Protein AF-A0A9X1UIF7-F1 (afdb_monomer)

pLDDT: mean 81.04, std 14.2, range [56.59, 95.31]

InterPro domains:
  IPR025421 Protein of unknown function DUF4148 [PF13663] (1-52)

Mean predicted aligned error: 11.21 Å

Organism: NCBI:txid2913261

Secondary structure (DSSP, 8-state):
-HHHHHHHHHHHTTGGGG--------HHHHHHHHHHHHHTT--TTS--TTTTHHHHHHHHHH-

Foldseek 3Di:
DVVVVVVVVVVVVCVVVPPDDDPDDDPVNVVVVVVLLVVLPDDPPDDDPPPPVSVVVSVVVSD

Sequence (63 aa):
MKLLINVVCAAIALVPLMSHASESITRAQVIKDLEQLETAGYNPGVADDSYPENLEQVLQTIR

Solvent-accessible surface area (backbone atoms only — not comparable to full-atom values): 4097 Å² total; per-residue (Å²): 115,70,66,63,53,53,53,55,56,56,58,62,71,55,58,74,78,68,74,68,84,72,78,87,80,49,74,70,55,54,50,55,54,46,54,54,39,42,74,68,70,49,66,90,88,55,95,60,92,55,67,65,59,62,58,54,55,45,54,64,72,75,106

Radius of gyration: 20.14 Å; Cα contacts (8 Å, |Δi|>4): 17; chains: 1; bounding box: 33×26×53 Å

Structure (mmCIF, N/CA/C/O backbone):
data_AF-A0A9X1UIF7-F1
#
_entry.id   AF-A0A9X1UIF7-F1
#
loop_
_atom_site.group_PDB
_atom_site.id
_atom_site.type_symbol
_atom_site.label_atom_id
_atom_site.label_alt_id
_atom_site.label_comp_id
_atom_site.label_asym_id
_atom_site.label_entity_id
_atom_site.label_seq_id
_atom_site.pdbx_PDB_ins_code
_atom_site.Cartn_x
_atom_site.Cartn_y
_atom_site.Cartn_z
_atom_site.occupancy
_atom_site.B_iso_or_equiv
_atom_site.auth_seq_id
_atom_site.auth_comp_id
_atom_site.auth_asym_id
_atom_site.auth_atom_id
_atom_site.pdbx_PDB_model_num
ATOM 1 N N . MET A 1 1 ? 18.324 19.296 38.219 1.00 56.59 1 MET A N 1
ATOM 2 C CA . MET A 1 1 ? 18.649 18.078 37.439 1.00 56.59 1 MET A CA 1
ATOM 3 C C . MET A 1 1 ? 17.623 16.953 37.614 1.00 56.59 1 MET A C 1
ATOM 5 O O . MET A 1 1 ? 17.190 16.425 36.606 1.00 56.59 1 MET A O 1
ATOM 9 N N . LYS A 1 2 ? 17.146 16.630 38.830 1.00 59.41 2 LYS A N 1
ATOM 10 C CA . LYS A 1 2 ? 16.140 15.558 39.055 1.00 59.41 2 LYS A CA 1
ATOM 11 C C . LYS A 1 2 ? 14.737 15.827 38.479 1.00 59.41 2 LYS A C 1
ATOM 13 O O . LYS A 1 2 ? 14.106 14.899 37.995 1.00 59.41 2 LYS A O 1
ATOM 18 N N . LEU A 1 3 ? 14.268 17.080 38.467 1.00 65.38 3 LEU A N 1
ATOM 19 C CA . LEU A 1 3 ? 12.943 17.415 37.914 1.00 65.38 3 LEU A CA 1
ATOM 20 C C . LEU A 1 3 ? 12.862 17.238 36.391 1.00 65.38 3 LEU A C 1
ATOM 22 O O . LEU A 1 3 ? 11.883 16.696 35.900 1.00 65.38 3 LEU A O 1
ATOM 26 N N . LEU A 1 4 ? 13.908 17.629 35.657 1.00 62.91 4 LEU A N 1
ATOM 27 C CA . LEU A 1 4 ? 13.953 17.469 34.198 1.00 62.91 4 LEU A CA 1
ATOM 28 C C . LEU A 1 4 ? 13.965 15.987 33.794 1.00 62.91 4 LEU A C 1
ATOM 30 O O . LEU A 1 4 ? 13.276 15.599 32.859 1.00 62.91 4 LEU A O 1
ATOM 34 N N . ILE A 1 5 ? 14.685 15.153 34.551 1.00 65.38 5 ILE A N 1
ATOM 35 C CA . ILE A 1 5 ? 14.741 13.700 34.335 1.00 65.38 5 ILE A CA 1
ATOM 36 C C . ILE A 1 5 ? 13.367 13.059 34.578 1.00 65.38 5 ILE A C 1
ATOM 38 O O . ILE A 1 5 ? 12.914 12.260 33.765 1.00 65.38 5 ILE A O 1
ATOM 42 N N . ASN A 1 6 ? 12.657 13.456 35.640 1.00 62.91 6 ASN A N 1
ATOM 43 C CA . ASN A 1 6 ? 11.315 12.935 35.912 1.00 62.91 6 ASN A CA 1
ATOM 44 C C . ASN A 1 6 ? 10.286 13.328 34.839 1.00 62.91 6 ASN A C 1
ATOM 46 O O . ASN A 1 6 ? 9.429 12.513 34.510 1.00 62.91 6 ASN A O 1
ATOM 50 N N . VAL A 1 7 ? 10.372 14.540 34.279 1.00 62.97 7 VAL A N 1
ATOM 51 C CA . VAL A 1 7 ? 9.475 14.994 33.199 1.00 62.97 7 VAL A CA 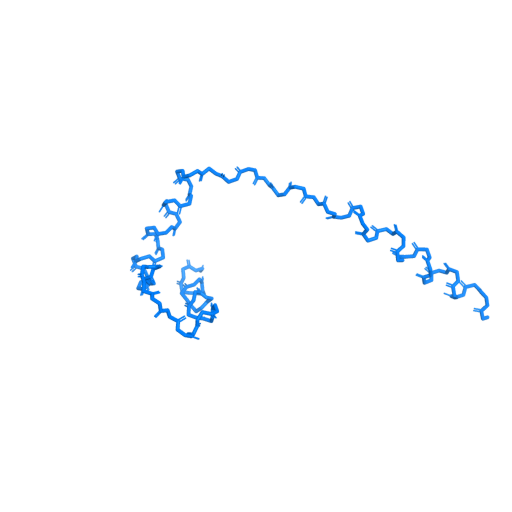1
ATOM 52 C C . VAL A 1 7 ? 9.699 14.188 31.917 1.00 62.97 7 VAL A C 1
ATOM 54 O O . VAL A 1 7 ? 8.734 13.763 31.287 1.00 62.97 7 VAL A O 1
ATOM 57 N N . VAL A 1 8 ? 10.958 13.909 31.565 1.00 61.19 8 VAL A N 1
ATOM 58 C CA . VAL A 1 8 ? 11.293 13.068 30.403 1.00 61.19 8 VAL A CA 1
ATOM 59 C C . VAL A 1 8 ? 10.810 11.628 30.606 1.00 61.19 8 VAL A C 1
ATOM 61 O O . VAL A 1 8 ? 10.189 11.062 29.710 1.00 61.19 8 VAL A O 1
ATOM 64 N N . CYS A 1 9 ? 11.007 11.047 31.793 1.00 60.47 9 CYS A N 1
ATOM 65 C CA . CYS A 1 9 ? 10.515 9.700 32.096 1.00 60.47 9 CYS A CA 1
ATOM 66 C C . CYS A 1 9 ? 8.980 9.601 32.068 1.00 60.47 9 CYS A C 1
ATOM 68 O O . CYS A 1 9 ? 8.443 8.603 31.592 1.00 60.47 9 CYS A O 1
ATOM 70 N N . ALA A 1 10 ? 8.265 10.630 32.535 1.00 59.84 10 ALA A N 1
ATOM 71 C CA . ALA A 1 10 ? 6.803 10.659 32.501 1.00 59.84 10 ALA A CA 1
ATOM 72 C C . ALA A 1 10 ? 6.251 10.747 31.065 1.00 59.84 10 ALA A C 1
ATOM 74 O O . ALA A 1 10 ? 5.239 10.120 30.762 1.00 59.84 10 ALA A O 1
ATOM 75 N N . ALA A 1 11 ? 6.930 11.467 30.167 1.00 58.50 11 ALA A N 1
ATOM 76 C CA . ALA A 1 11 ? 6.524 11.578 28.765 1.00 58.50 11 ALA A CA 1
ATOM 77 C C . ALA A 1 11 ? 6.652 10.246 27.996 1.00 58.50 11 ALA A C 1
ATOM 79 O O . ALA A 1 11 ? 5.805 9.932 27.162 1.00 58.50 11 ALA A O 1
ATOM 80 N N . ILE 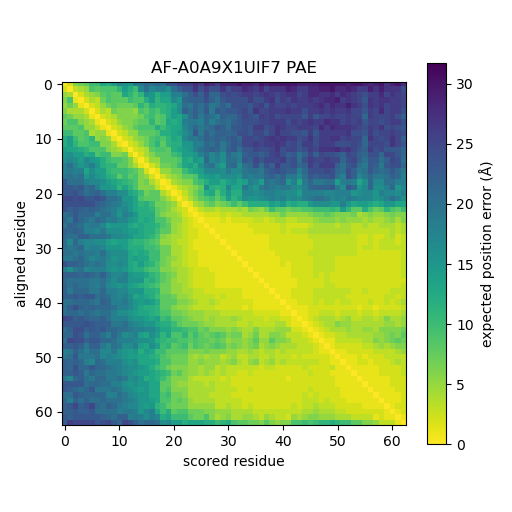A 1 12 ? 7.662 9.425 28.313 1.00 58.69 12 ILE A N 1
ATOM 81 C CA . ILE A 1 12 ? 7.872 8.108 27.681 1.00 58.69 12 ILE A CA 1
ATOM 82 C C . ILE A 1 12 ? 6.760 7.112 28.063 1.00 58.69 12 ILE A C 1
ATOM 84 O O . ILE A 1 12 ? 6.399 6.246 27.268 1.00 58.69 12 ILE A O 1
ATOM 88 N N . ALA A 1 13 ? 6.157 7.259 29.246 1.00 60.41 13 ALA A N 1
ATOM 89 C CA . ALA A 1 13 ? 5.101 6.366 29.723 1.00 60.41 13 ALA A CA 1
ATOM 90 C C . ALA A 1 13 ? 3.756 6.510 28.975 1.00 60.41 13 ALA A C 1
ATOM 92 O O . ALA A 1 13 ? 2.914 5.622 29.087 1.00 60.41 13 ALA A O 1
ATOM 93 N N . LEU A 1 14 ? 3.543 7.588 28.205 1.00 57.56 14 LEU A N 1
AT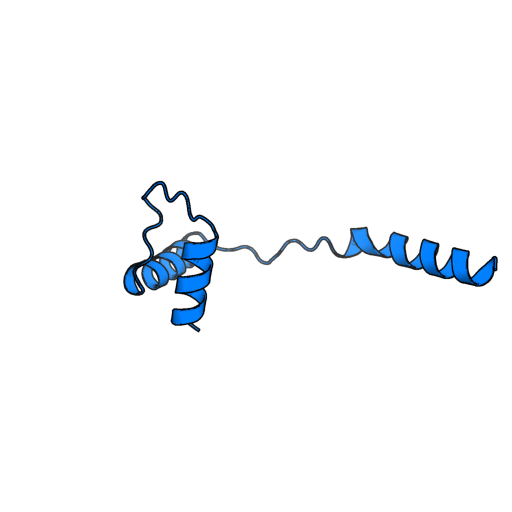OM 94 C CA . LEU A 1 14 ? 2.312 7.801 27.422 1.00 57.56 14 LEU A CA 1
ATOM 95 C C . LEU A 1 14 ? 2.368 7.243 25.989 1.00 57.56 14 LEU A C 1
ATOM 97 O O . LEU A 1 14 ? 1.330 7.156 25.336 1.00 57.56 14 LEU A O 1
ATOM 101 N N . VAL A 1 15 ? 3.543 6.839 25.498 1.00 61.28 15 VAL A N 1
ATOM 102 C CA . VAL A 1 15 ? 3.727 6.304 24.134 1.00 61.28 15 VAL A CA 1
ATOM 103 C C . VAL A 1 15 ? 2.858 5.066 23.829 1.00 61.28 15 VAL A C 1
ATOM 105 O O . VAL A 1 15 ? 2.253 5.031 22.756 1.00 61.28 15 VAL A O 1
ATOM 108 N N . PRO A 1 16 ? 2.712 4.064 24.725 1.00 63.22 16 PRO A N 1
ATOM 109 C CA . PRO A 1 16 ? 1.960 2.853 24.396 1.00 63.22 16 PRO A CA 1
ATOM 110 C C . PRO A 1 16 ? 0.443 3.072 24.290 1.00 63.22 16 PRO A C 1
ATOM 112 O O . PRO A 1 16 ? -0.242 2.255 23.681 1.00 63.22 16 PRO A O 1
ATOM 115 N N . LEU A 1 17 ? -0.095 4.171 24.834 1.00 59.72 17 LEU A N 1
ATOM 116 C CA . LEU A 1 17 ? -1.528 4.490 24.758 1.00 59.72 17 LEU A CA 1
ATOM 117 C C . LEU A 1 17 ? -1.946 5.054 23.392 1.00 59.72 17 LEU A C 1
ATOM 119 O O . LEU A 1 17 ? -3.135 5.203 23.135 1.00 59.72 17 LEU A O 1
ATOM 123 N N . MET A 1 18 ? -0.990 5.352 22.505 1.00 63.47 18 MET A N 1
ATOM 124 C CA . MET A 1 18 ? -1.280 5.813 21.145 1.00 63.47 18 MET A CA 1
ATOM 125 C C . MET A 1 18 ? -1.420 4.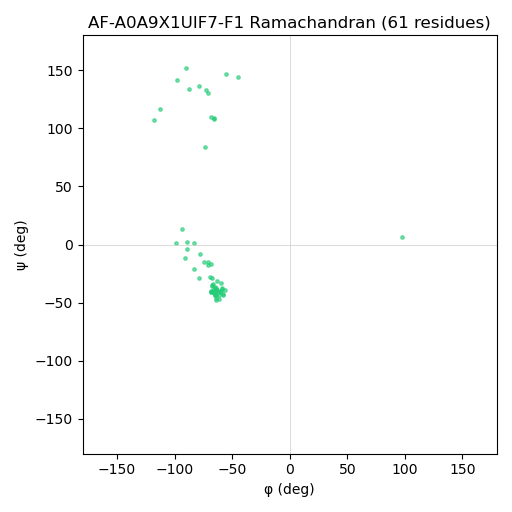678 20.125 1.00 63.47 18 MET A C 1
ATOM 127 O O . MET A 1 18 ? -1.649 4.959 18.947 1.00 63.47 18 MET A O 1
ATOM 131 N N . SER A 1 19 ? -1.311 3.410 20.542 1.00 70.06 19 SER A N 1
ATOM 132 C CA . SER A 1 19 ? -1.602 2.275 19.663 1.00 70.06 19 SER A CA 1
ATOM 133 C C . SER A 1 19 ? -3.116 2.161 19.471 1.00 70.06 19 SER A C 1
ATOM 135 O O . SER A 1 19 ? -3.819 1.463 20.198 1.00 70.06 19 SER A O 1
ATOM 137 N N . HIS A 1 20 ? -3.630 2.934 18.520 1.00 69.31 20 HIS A N 1
ATOM 138 C CA . HIS A 1 20 ? -5.025 2.897 18.114 1.00 69.31 20 HIS A CA 1
ATOM 139 C C . HIS A 1 20 ? -5.183 1.838 17.025 1.00 69.31 20 HIS A C 1
ATOM 141 O O . HIS A 1 20 ? -4.406 1.804 16.069 1.00 69.31 20 HIS A O 1
ATOM 147 N N . ALA A 1 21 ? -6.207 0.996 17.146 1.00 70.69 21 ALA A N 1
ATOM 148 C CA . ALA A 1 21 ? -6.684 0.225 16.010 1.00 70.69 21 ALA A CA 1
ATOM 149 C C . ALA A 1 21 ? -7.256 1.223 14.996 1.00 70.69 21 ALA A C 1
ATOM 151 O O . ALA A 1 21 ? -8.286 1.847 15.253 1.00 70.69 21 ALA A O 1
ATOM 152 N N . SER A 1 22 ? -6.547 1.430 13.887 1.00 66.38 22 SER A N 1
ATOM 153 C CA . SER A 1 22 ? -7.056 2.201 12.755 1.00 66.38 22 SER A CA 1
ATOM 154 C C . SER A 1 22 ? -8.392 1.604 12.300 1.00 66.38 22 SER A C 1
ATOM 156 O O . SER A 1 22 ? -8.601 0.395 12.427 1.00 66.38 22 SER A O 1
ATOM 158 N N . GLU A 1 23 ? -9.303 2.449 11.815 1.00 74.69 23 GLU A N 1
ATOM 159 C CA . GLU A 1 23 ? -10.628 2.037 11.341 1.00 74.69 23 GLU A CA 1
ATOM 160 C C . GLU A 1 23 ? -10.561 0.792 10.442 1.00 74.69 23 GLU A C 1
ATOM 162 O O . GLU A 1 23 ? -9.616 0.604 9.672 1.00 74.69 23 GLU A O 1
ATOM 167 N N . SER A 1 24 ? -11.567 -0.080 10.539 1.00 82.56 24 SER A N 1
ATOM 168 C CA . SER A 1 24 ? -11.596 -1.311 9.753 1.00 82.56 24 SER A CA 1
ATOM 169 C C . SER A 1 24 ? -11.720 -0.994 8.261 1.00 82.56 24 SER A C 1
ATOM 171 O O . SER A 1 24 ? -12.789 -0.598 7.792 1.00 82.56 24 SER A O 1
ATOM 173 N N . ILE A 1 25 ? -10.648 -1.215 7.505 1.00 89.12 25 ILE A N 1
ATOM 174 C CA . ILE A 1 25 ? -10.674 -1.129 6.044 1.00 89.12 25 ILE A CA 1
ATOM 175 C C . ILE A 1 25 ? -11.426 -2.348 5.493 1.00 89.12 25 ILE A C 1
ATOM 177 O O . ILE A 1 25 ? -11.190 -3.487 5.903 1.00 89.12 25 ILE A O 1
ATOM 181 N N . THR A 1 26 ? -12.346 -2.123 4.553 1.00 94.19 26 THR A N 1
ATOM 182 C CA . THR A 1 26 ? -13.087 -3.211 3.900 1.00 94.19 26 THR A CA 1
ATOM 183 C C . THR A 1 26 ? -12.361 -3.700 2.653 1.00 94.19 26 THR A C 1
ATOM 185 O O . THR A 1 26 ? -11.692 -2.932 1.965 1.00 94.19 26 THR A O 1
ATOM 188 N N . ARG A 1 27 ? -12.555 -4.973 2.287 1.00 95.06 27 ARG A N 1
ATOM 189 C CA . ARG A 1 27 ? -12.026 -5.508 1.020 1.00 95.06 27 ARG A CA 1
ATOM 190 C C . ARG A 1 27 ? -12.501 -4.693 -0.188 1.00 95.06 27 ARG A C 1
ATOM 192 O O . ARG A 1 27 ? -11.730 -4.475 -1.112 1.00 95.06 27 ARG A O 1
ATOM 199 N N . ALA A 1 28 ? -13.761 -4.255 -0.175 1.00 95.31 28 ALA A N 1
ATOM 200 C CA . ALA A 1 28 ? -14.329 -3.441 -1.246 1.00 95.31 28 ALA A CA 1
ATOM 201 C C . ALA A 1 28 ? -13.615 -2.087 -1.373 1.00 95.31 28 ALA A C 1
ATOM 203 O O . ALA A 1 28 ? -13.354 -1.643 -2.486 1.00 95.31 28 ALA A O 1
ATOM 204 N N . GLN A 1 29 ? -13.252 -1.474 -0.243 1.00 94.62 29 GLN A N 1
ATOM 205 C CA . GLN A 1 29 ? -12.483 -0.234 -0.223 1.00 94.62 29 GLN A CA 1
ATOM 206 C C . GLN A 1 29 ? -11.085 -0.433 -0.822 1.00 94.62 29 GLN A C 1
ATOM 208 O O . GLN A 1 29 ? -10.716 0.306 -1.725 1.00 94.62 29 GLN A O 1
ATOM 213 N N . VAL A 1 30 ? -10.360 -1.482 -0.412 1.00 94.00 30 VAL A N 1
ATOM 214 C CA . VAL A 1 30 ? -9.015 -1.773 -0.950 1.00 94.00 30 VAL A CA 1
ATOM 215 C C . VAL A 1 30 ? -9.042 -1.967 -2.464 1.00 94.00 30 VAL A C 1
ATOM 217 O O . VAL A 1 30 ? -8.167 -1.465 -3.156 1.00 94.00 30 VAL A O 1
AT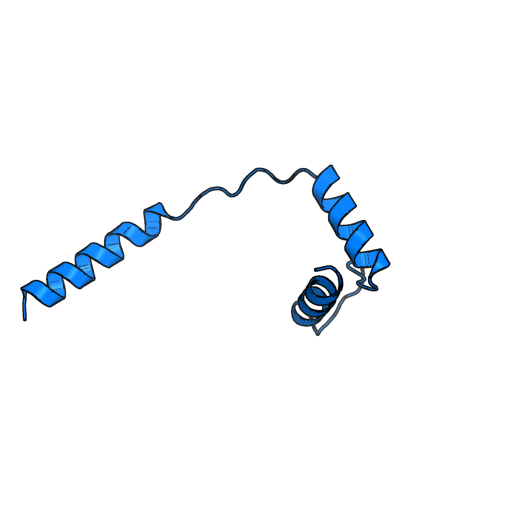OM 220 N N . ILE A 1 31 ? -10.040 -2.682 -2.991 1.00 95.00 31 ILE A N 1
ATOM 221 C CA . ILE A 1 31 ? -10.162 -2.899 -4.441 1.00 95.00 31 ILE A CA 1
ATOM 222 C C . ILE A 1 31 ? -10.341 -1.569 -5.166 1.00 95.00 31 ILE A C 1
ATOM 224 O O . ILE A 1 31 ? -9.635 -1.308 -6.131 1.00 95.00 31 ILE A O 1
ATOM 228 N N . LYS A 1 32 ? -11.237 -0.712 -4.672 1.00 94.75 32 LYS A N 1
ATOM 229 C CA . LYS A 1 32 ? -11.469 0.611 -5.254 1.00 94.75 32 LYS A CA 1
ATOM 230 C C . LYS A 1 32 ? -10.202 1.476 -5.231 1.00 94.75 32 LYS A C 1
ATOM 232 O O . LYS A 1 32 ? -9.919 2.173 -6.201 1.00 94.75 32 LYS A O 1
ATOM 237 N N . ASP A 1 33 ? -9.447 1.428 -4.138 1.00 92.81 33 ASP A N 1
ATOM 238 C CA . ASP A 1 33 ? -8.196 2.180 -4.012 1.00 92.81 33 ASP A CA 1
ATOM 239 C C . ASP A 1 33 ? -7.133 1.651 -4.990 1.00 92.81 33 ASP A C 1
ATOM 241 O O . ASP A 1 33 ? -6.433 2.434 -5.633 1.00 92.81 33 ASP A O 1
ATOM 245 N N . LEU A 1 34 ? -7.055 0.328 -5.175 1.00 94.12 34 LEU A N 1
ATOM 246 C CA . LEU A 1 34 ? -6.167 -0.295 -6.159 1.00 94.12 34 LEU A CA 1
ATOM 247 C C . LEU A 1 34 ? -6.557 0.045 -7.603 1.00 94.12 34 LEU A C 1
ATOM 249 O O . LEU A 1 34 ? -5.673 0.360 -8.389 1.00 94.12 34 LEU A O 1
ATOM 253 N N . GLU A 1 35 ? -7.845 0.074 -7.951 1.00 94.56 35 GLU A N 1
ATOM 254 C CA . GLU A 1 35 ? -8.307 0.487 -9.290 1.00 94.56 35 GLU A CA 1
ATOM 255 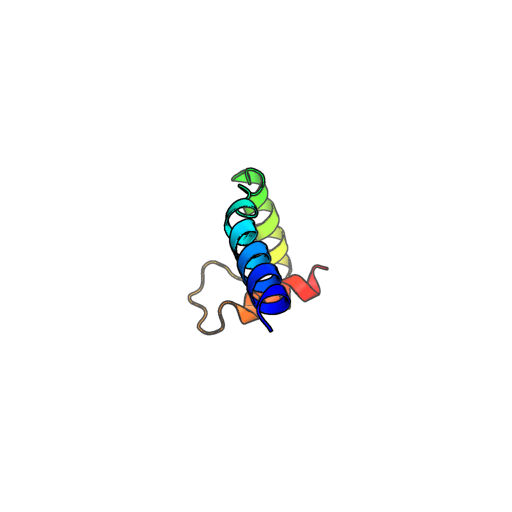C C . GLU A 1 35 ? -7.861 1.921 -9.636 1.00 94.56 35 GLU A C 1
ATOM 257 O O . GLU A 1 35 ? -7.481 2.221 -10.774 1.00 94.56 35 GLU A O 1
ATOM 262 N N . GLN A 1 36 ? -7.870 2.822 -8.647 1.00 94.00 36 GLN A N 1
ATOM 263 C CA . GLN A 1 36 ? -7.401 4.195 -8.828 1.00 94.00 36 GLN A CA 1
ATOM 264 C C . GLN A 1 36 ? -5.884 4.254 -9.047 1.00 94.00 36 GLN A C 1
ATOM 266 O O . GLN A 1 36 ? -5.413 4.993 -9.914 1.00 94.00 36 GLN A O 1
ATOM 271 N N . LEU A 1 37 ? -5.129 3.452 -8.294 1.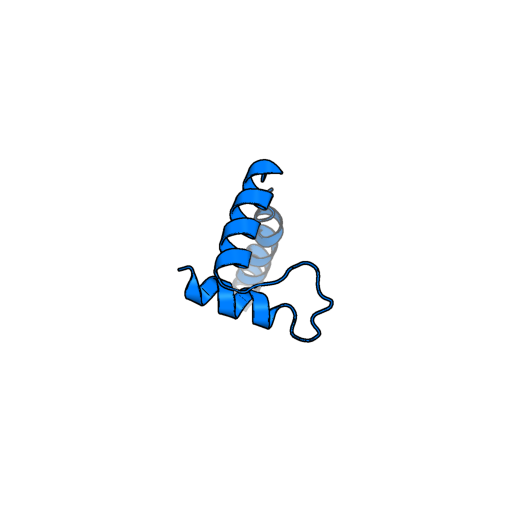00 93.94 37 LEU A N 1
ATOM 272 C CA . LEU A 1 37 ? -3.680 3.316 -8.446 1.00 93.94 37 LEU A CA 1
ATOM 273 C C . LEU A 1 37 ? -3.310 2.727 -9.815 1.00 93.94 37 LEU A C 1
ATOM 275 O O . LEU A 1 37 ? -2.426 3.255 -10.488 1.00 93.94 37 LEU A O 1
ATOM 279 N N . GLU A 1 38 ? -4.026 1.698 -10.268 1.00 93.75 38 GLU A N 1
ATOM 280 C CA . GLU A 1 38 ? -3.837 1.074 -11.582 1.00 93.75 38 GLU A CA 1
ATOM 281 C C . GLU A 1 38 ? -4.116 2.046 -12.729 1.00 93.75 38 GLU A C 1
ATOM 283 O O . GLU A 1 38 ? -3.337 2.131 -13.680 1.00 93.75 38 GLU A O 1
ATOM 288 N N . THR A 1 39 ? -5.167 2.862 -12.608 1.00 94.00 39 THR A N 1
ATOM 289 C CA . THR A 1 39 ? -5.474 3.920 -13.585 1.00 94.00 39 THR A CA 1
ATOM 290 C C . THR A 1 39 ? -4.369 4.980 -13.652 1.00 94.00 39 THR A C 1
ATOM 292 O O . THR A 1 39 ? -4.110 5.542 -14.716 1.00 94.00 39 THR A O 1
ATOM 295 N N . ALA A 1 40 ? -3.689 5.237 -12.534 1.00 93.38 40 ALA A N 1
ATOM 296 C CA . ALA A 1 40 ? -2.553 6.151 -12.458 1.00 93.38 40 ALA A CA 1
ATOM 297 C C . ALA A 1 40 ? -1.212 5.507 -12.874 1.00 93.38 40 ALA A C 1
ATOM 299 O O . ALA A 1 40 ? -0.183 6.181 -12.861 1.00 93.38 40 ALA A O 1
ATOM 300 N N . GLY A 1 41 ? -1.216 4.230 -13.276 1.00 90.94 41 GLY A N 1
ATOM 301 C CA . GLY A 1 41 ? -0.047 3.523 -13.804 1.00 90.94 41 GLY A CA 1
ATOM 302 C C . GLY A 1 41 ? 0.709 2.653 -12.796 1.00 90.94 41 GLY A C 1
ATOM 303 O O . GLY A 1 41 ? 1.757 2.114 -13.149 1.00 90.94 41 GLY A O 1
ATOM 304 N N . TYR A 1 42 ? 0.206 2.482 -11.569 1.00 93.38 42 TYR 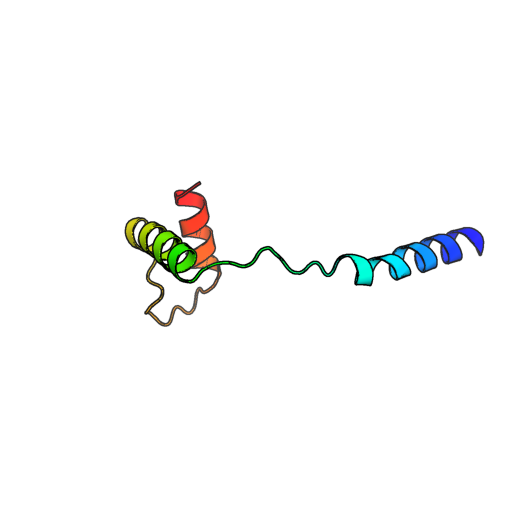A N 1
ATOM 305 C CA . TYR A 1 42 ? 0.779 1.545 -10.598 1.00 93.38 42 TYR A CA 1
ATOM 306 C C . TYR A 1 42 ? 0.352 0.106 -10.899 1.00 93.38 42 TYR A C 1
ATOM 308 O O . TYR A 1 42 ? -0.821 -0.154 -11.137 1.00 93.38 42 TYR A O 1
ATOM 316 N N . ASN A 1 43 ? 1.273 -0.855 -10.837 1.00 92.06 43 ASN A N 1
ATOM 317 C CA . ASN A 1 43 ? 0.943 -2.270 -10.996 1.00 92.06 43 ASN A CA 1
ATOM 318 C C . ASN A 1 43 ? 1.283 -3.040 -9.705 1.00 92.06 43 ASN A C 1
ATOM 320 O O . ASN A 1 43 ? 2.460 -3.271 -9.439 1.00 92.06 43 ASN A O 1
ATOM 324 N N . PRO A 1 44 ? 0.290 -3.469 -8.904 1.00 87.00 44 PRO A N 1
ATOM 325 C CA . PRO A 1 44 ? 0.536 -4.207 -7.661 1.00 87.00 44 PRO A CA 1
ATOM 326 C C . PRO A 1 44 ? 0.958 -5.670 -7.886 1.00 87.00 44 PRO A C 1
ATOM 328 O O . PRO A 1 44 ? 1.403 -6.333 -6.951 1.00 87.00 44 PRO A O 1
ATOM 331 N N . GLY A 1 45 ? 0.764 -6.211 -9.095 1.00 88.06 45 GLY A N 1
ATOM 332 C CA . GLY A 1 45 ? 1.005 -7.620 -9.420 1.00 88.06 45 GLY A CA 1
ATOM 333 C C . GLY A 1 45 ? 2.425 -7.934 -9.889 1.00 88.06 45 GLY A C 1
ATOM 334 O O . GLY A 1 45 ? 2.736 -9.101 -10.133 1.00 88.06 45 GLY A O 1
ATOM 335 N N . VAL A 1 46 ? 3.278 -6.919 -10.044 1.00 88.94 46 VAL A N 1
ATOM 336 C CA . VAL A 1 46 ? 4.683 -7.092 -10.429 1.00 88.94 46 VAL A CA 1
ATOM 337 C C . VAL A 1 46 ? 5.577 -7.061 -9.198 1.00 88.94 46 VAL A C 1
ATOM 339 O O . VAL A 1 46 ? 5.358 -6.287 -8.269 1.00 88.94 46 VAL A O 1
ATOM 342 N N . ALA A 1 47 ? 6.603 -7.910 -9.197 1.00 85.12 47 ALA A N 1
ATOM 343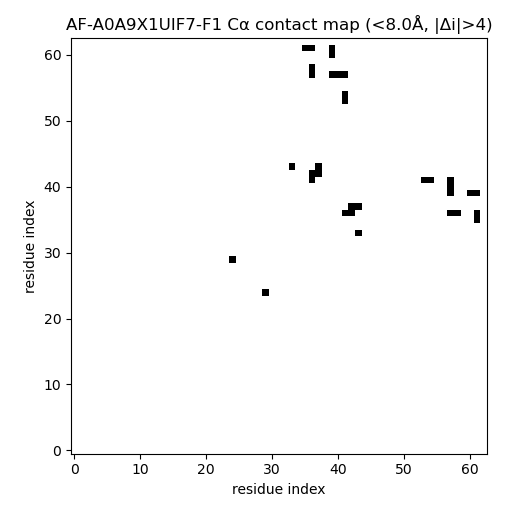 C CA . ALA A 1 47 ? 7.704 -7.747 -8.263 1.00 85.12 47 ALA A CA 1
ATOM 344 C C . ALA A 1 47 ? 8.465 -6.478 -8.667 1.00 85.12 47 ALA A C 1
ATOM 346 O O . ALA A 1 47 ? 9.078 -6.448 -9.734 1.00 85.12 47 ALA A O 1
ATOM 347 N N . ASP A 1 48 ? 8.357 -5.436 -7.847 1.00 86.12 48 ASP A N 1
ATOM 348 C CA . ASP A 1 48 ? 9.032 -4.161 -8.061 1.00 86.12 48 ASP A CA 1
ATOM 349 C C . ASP A 1 48 ? 10.096 -3.957 -6.978 1.00 86.12 48 ASP A C 1
ATOM 351 O O . ASP A 1 48 ? 9.782 -3.862 -5.790 1.00 86.12 48 ASP A O 1
ATOM 355 N N . ASP A 1 49 ? 11.358 -3.887 -7.404 1.00 92.19 49 ASP A N 1
ATOM 356 C CA . ASP A 1 49 ? 12.510 -3.654 -6.527 1.00 92.19 49 ASP A CA 1
ATOM 357 C C . ASP A 1 49 ? 12.525 -2.233 -5.935 1.00 92.19 49 ASP A C 1
ATOM 359 O O . ASP A 1 49 ? 13.228 -1.980 -4.961 1.00 92.19 49 ASP A O 1
ATOM 363 N N . SER A 1 50 ? 11.746 -1.312 -6.511 1.00 90.56 50 SER A N 1
ATOM 364 C CA . SER A 1 50 ? 11.593 0.079 -6.065 1.00 90.56 50 SER A CA 1
ATOM 365 C C . SER A 1 50 ? 10.395 0.261 -5.128 1.00 90.56 50 SER A C 1
ATOM 367 O O . SER A 1 50 ? 9.953 1.387 -4.895 1.00 90.56 50 SER A O 1
ATOM 369 N N . TYR A 1 51 ? 9.816 -0.830 -4.615 1.00 87.06 51 TYR A N 1
ATOM 370 C CA . TYR A 1 51 ? 8.819 -0.741 -3.554 1.00 87.06 51 TYR A CA 1
ATOM 371 C C . TYR A 1 51 ? 9.490 -0.324 -2.232 1.00 87.06 51 TYR A C 1
ATOM 373 O O . TYR A 1 51 ? 10.448 -0.977 -1.809 1.00 87.06 51 TYR A O 1
ATOM 381 N N . PRO A 1 52 ? 8.965 0.690 -1.515 1.00 92.19 52 PRO A N 1
ATOM 382 C CA . PRO A 1 52 ? 7.664 1.343 -1.716 1.00 92.19 52 PRO A CA 1
ATOM 383 C C . PRO A 1 52 ? 7.685 2.672 -2.499 1.00 92.19 52 PRO A C 1
ATOM 385 O O . PRO A 1 52 ? 6.629 3.282 -2.653 1.00 92.19 52 PRO A O 1
ATOM 388 N N . GLU A 1 53 ? 8.833 3.160 -2.976 1.00 93.56 53 GLU A N 1
ATOM 389 C CA . GLU A 1 53 ? 8.946 4.495 -3.590 1.00 93.56 53 GLU A CA 1
ATOM 390 C C . GLU A 1 53 ? 8.031 4.690 -4.808 1.00 93.56 53 GLU A C 1
ATOM 392 O O . GLU A 1 53 ? 7.430 5.753 -4.976 1.00 93.56 53 GLU A O 1
ATOM 397 N N . ASN A 1 54 ? 7.877 3.665 -5.643 1.00 90.75 54 ASN A N 1
ATOM 398 C CA . ASN A 1 54 ? 6.976 3.683 -6.799 1.00 90.75 54 ASN A CA 1
ATOM 399 C C . ASN A 1 54 ? 5.498 3.916 -6.408 1.00 90.75 54 ASN A C 1
ATOM 401 O O . ASN A 1 54 ? 4.785 4.671 -7.072 1.00 90.75 54 ASN A O 1
ATOM 405 N N . LEU A 1 55 ? 5.038 3.312 -5.307 1.00 92.69 55 LEU A N 1
ATOM 406 C CA . LEU A 1 55 ? 3.699 3.508 -4.752 1.00 92.69 55 LEU A CA 1
ATOM 407 C C . LEU A 1 55 ? 3.529 4.959 -4.287 1.00 92.69 55 LEU A C 1
ATOM 409 O O . LEU A 1 55 ? 2.520 5.594 -4.589 1.00 92.69 55 LEU A O 1
ATOM 413 N N . GLU A 1 56 ? 4.519 5.503 -3.575 1.00 93.19 56 GLU A N 1
ATOM 414 C CA . GLU A 1 56 ? 4.469 6.877 -3.064 1.00 93.19 56 GLU A CA 1
ATOM 415 C C . GLU A 1 56 ? 4.419 7.916 -4.190 1.00 93.19 56 GLU A C 1
ATOM 417 O O . GLU A 1 56 ? 3.666 8.887 -4.102 1.00 93.19 56 GLU A O 1
ATOM 422 N N . GLN A 1 57 ? 5.168 7.698 -5.272 1.00 93.25 57 GLN A N 1
ATOM 423 C CA . GLN A 1 57 ? 5.148 8.559 -6.458 1.00 93.25 57 GLN A CA 1
ATOM 424 C C . GLN A 1 57 ? 3.766 8.592 -7.122 1.00 93.25 57 GLN A C 1
ATOM 426 O O . GLN A 1 57 ? 3.260 9.661 -7.477 1.00 93.25 57 GLN A O 1
ATOM 431 N N . VAL A 1 58 ? 3.117 7.434 -7.255 1.00 92.94 58 VAL A N 1
ATOM 432 C CA . VAL A 1 58 ? 1.765 7.367 -7.823 1.00 92.94 58 VAL A CA 1
ATOM 433 C C . VAL A 1 58 ? 0.744 8.007 -6.878 1.00 92.94 58 VAL A C 1
ATOM 435 O O . VAL A 1 58 ? -0.105 8.780 -7.324 1.00 92.94 58 VAL A O 1
ATOM 438 N N . LEU A 1 59 ? 0.869 7.796 -5.564 1.00 92.81 59 LEU A N 1
ATOM 439 C CA . LEU A 1 59 ? 0.023 8.458 -4.563 1.00 92.81 59 LEU A CA 1
ATOM 440 C C . LEU A 1 59 ? 0.137 9.991 -4.606 1.00 92.81 59 LEU A C 1
ATOM 442 O O . LEU A 1 59 ? -0.853 10.679 -4.361 1.00 92.81 59 LEU A O 1
ATOM 446 N N . GLN A 1 60 ? 1.309 10.542 -4.938 1.00 92.12 60 GLN A N 1
ATOM 447 C CA . GLN A 1 60 ? 1.482 11.985 -5.151 1.00 92.12 60 GLN A CA 1
ATOM 448 C C . GLN A 1 60 ? 0.774 12.494 -6.411 1.00 92.12 60 GLN A C 1
ATOM 450 O O . GLN A 1 60 ? 0.384 13.654 -6.449 1.00 92.12 60 GLN A O 1
ATOM 455 N N . THR A 1 61 ? 0.602 11.639 -7.419 1.00 88.88 61 THR A N 1
ATOM 456 C CA . THR A 1 61 ? -0.068 11.982 -8.684 1.00 88.88 61 THR A CA 1
ATOM 457 C C . THR A 1 61 ? -1.594 11.979 -8.544 1.00 88.88 61 THR A C 1
ATOM 459 O O . THR A 1 61 ? -2.285 12.710 -9.246 1.00 88.88 61 THR A O 1
ATOM 462 N N . ILE A 1 62 ? -2.127 11.157 -7.636 1.00 87.50 62 ILE A N 1
ATOM 463 C CA . ILE A 1 62 ? -3.571 11.018 -7.382 1.00 87.50 62 ILE A CA 1
ATOM 464 C C . ILE A 1 62 ? -4.117 12.107 -6.437 1.00 87.50 62 ILE A C 1
ATOM 466 O O . ILE A 1 62 ? -5.327 12.346 -6.419 1.00 87.50 62 ILE A O 1
ATOM 470 N N . ARG A 1 63 ? -3.252 12.739 -5.638 1.00 77.94 63 ARG A N 1
ATOM 471 C CA . ARG A 1 63 ? -3.618 13.785 -4.672 1.00 77.94 63 ARG A CA 1
ATOM 472 C C . ARG A 1 63 ? -3.826 15.141 -5.343 1.00 77.94 63 ARG A C 1
ATOM 474 O O . ARG A 1 63 ? -4.785 15.826 -4.923 1.00 77.94 63 ARG A O 1
#